Protein AF-A0A8X6Y7P5-F1 (afdb_monomer)

Radius of gyration: 18.01 Å; Cα contacts (8 Å, |Δi|>4): 315; chains: 1; bounding box: 43×44×48 Å

Organism: NCBI:txid2747483

Nearest PDB structures (foldseek):
  6q0w-assembly1_A  TM=3.353E-01  e=7.067E-02  Homo sapiens
  6sj7-assembly1_B  TM=3.180E-01  e=7.435E-02  Homo sapiens
  5kc2-assembly1_B  TM=3.831E-01  e=4.849E-01  Saccharomyces cerevisiae
  5fre-assembly1_A  TM=3.002E-01  e=3.681E+00  Clostridium perfringens
  6g90-assembly1_P  TM=3.053E-01  e=4.989E+00  Saccharomyces cerevisiae

Secondary structure (DSSP, 8-state):
-----EEEEE-SSTTSPPEEEEEETTEEEEEEEEE---TT-S-SEEEEEEEEETTHHHHHHH-TTEEEEEE-TTSSEEEEEESSSEEEEEEPPEEPPTTS-EE-TTT-PEE-EE--EEEEEPTT-S---EEEEETTEEEEE-SS-EEEEEPP-

Structure (mmCIF, N/CA/C/O backbone):
data_AF-A0A8X6Y7P5-F1
#
_entry.id   AF-A0A8X6Y7P5-F1
#
loop_
_atom_site.group_PDB
_atom_site.id
_atom_site.type_symbol
_atom_site.label_atom_id
_atom_site.label_alt_id
_atom_site.label_comp_id
_atom_site.label_asym_id
_atom_site.label_entity_id
_atom_site.label_seq_id
_atom_site.pdbx_PDB_ins_code
_atom_site.Cartn_x
_atom_site.Cartn_y
_atom_site.Cartn_z
_atom_site.occupancy
_atom_site.B_iso_or_equiv
_atom_site.auth_seq_id
_atom_site.auth_comp_id
_atom_site.auth_asym_id
_atom_site.auth_atom_id
_atom_site.pdbx_PDB_model_num
ATOM 1 N N . MET A 1 1 ? 23.969 -8.835 6.590 1.00 41.38 1 MET A N 1
ATOM 2 C CA . MET A 1 1 ? 22.553 -9.037 6.215 1.00 41.38 1 MET A CA 1
ATOM 3 C C . MET A 1 1 ? 22.111 -7.845 5.374 1.00 41.38 1 MET A C 1
ATOM 5 O O . MET A 1 1 ? 21.572 -6.892 5.912 1.00 41.38 1 MET A O 1
ATOM 9 N N . GLY A 1 2 ? 22.437 -7.853 4.082 1.00 48.38 2 GLY A N 1
ATOM 10 C CA . GLY A 1 2 ? 21.980 -6.853 3.116 1.00 48.38 2 GLY A CA 1
ATOM 11 C C . GLY A 1 2 ? 21.166 -7.595 2.071 1.00 48.38 2 GLY A C 1
ATOM 12 O O . GLY A 1 2 ? 21.734 -8.321 1.267 1.00 48.38 2 GLY A O 1
ATOM 13 N N . GLY A 1 3 ? 19.845 -7.523 2.168 1.00 65.50 3 GLY A N 1
ATOM 14 C CA . GLY A 1 3 ? 18.943 -8.193 1.243 1.00 65.50 3 GLY A CA 1
ATOM 15 C C . GLY A 1 3 ? 17.667 -7.382 1.097 1.00 65.50 3 GLY A C 1
ATOM 16 O O . GLY A 1 3 ? 17.167 -6.825 2.076 1.00 65.50 3 GLY A O 1
ATOM 17 N N . HIS A 1 4 ? 17.156 -7.306 -0.126 1.00 85.12 4 HIS A N 1
ATOM 18 C CA . HIS A 1 4 ? 15.887 -6.659 -0.429 1.00 85.12 4 HIS A CA 1
ATOM 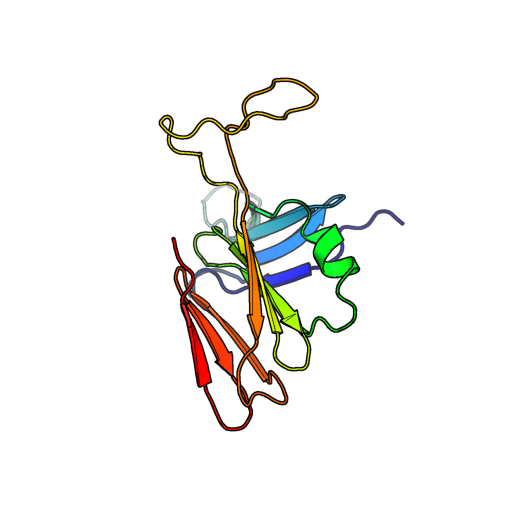19 C C . HIS A 1 4 ? 14.739 -7.574 0.016 1.00 85.12 4 HIS A C 1
ATOM 21 O O . HIS A 1 4 ? 14.379 -8.522 -0.676 1.00 85.12 4 HIS A O 1
ATOM 27 N N . GLN A 1 5 ? 14.207 -7.336 1.218 1.00 93.38 5 GLN A N 1
ATOM 28 C CA . GLN A 1 5 ? 13.107 -8.123 1.783 1.00 93.38 5 GLN A CA 1
ATOM 29 C C . GLN A 1 5 ? 11.847 -7.988 0.917 1.00 93.38 5 GLN A C 1
ATOM 31 O O . GLN A 1 5 ? 11.436 -6.875 0.604 1.00 93.38 5 GLN A O 1
ATOM 36 N N . TRP A 1 6 ? 11.192 -9.100 0.590 1.00 95.75 6 TRP A N 1
ATOM 37 C CA . TRP A 1 6 ? 9.865 -9.068 -0.028 1.00 95.75 6 TRP A CA 1
ATOM 38 C C . TRP A 1 6 ? 8.831 -8.460 0.929 1.00 95.75 6 TRP A C 1
ATOM 40 O O . TRP A 1 6 ? 8.733 -8.878 2.085 1.00 95.75 6 TRP A O 1
ATOM 50 N N . LEU A 1 7 ? 8.081 -7.464 0.452 1.00 96.62 7 LEU A N 1
ATOM 51 C CA . LEU A 1 7 ? 7.049 -6.776 1.231 1.00 96.62 7 LEU A CA 1
ATOM 52 C C . LEU A 1 7 ? 5.646 -7.259 0.863 1.00 96.62 7 LEU A C 1
ATOM 54 O O . LEU A 1 7 ? 4.860 -7.567 1.757 1.00 96.62 7 LEU A O 1
ATOM 58 N N . PHE A 1 8 ? 5.335 -7.301 -0.434 1.00 97.25 8 PHE A N 1
ATOM 59 C CA . PHE A 1 8 ? 4.090 -7.843 -0.981 1.00 97.25 8 PHE A CA 1
ATOM 60 C C . PHE A 1 8 ? 4.196 -8.026 -2.501 1.00 97.25 8 PHE A C 1
ATOM 62 O O . PHE A 1 8 ? 5.130 -7.541 -3.143 1.00 97.25 8 PHE A O 1
ATOM 69 N N . THR A 1 9 ? 3.208 -8.704 -3.073 1.00 97.25 9 THR A N 1
ATOM 70 C CA . THR A 1 9 ? 2.990 -8.822 -4.517 1.00 97.25 9 THR A CA 1
ATOM 71 C C . THR A 1 9 ? 1.561 -8.395 -4.807 1.00 97.25 9 THR A C 1
ATOM 73 O O . THR A 1 9 ? 0.666 -8.725 -4.029 1.00 97.25 9 THR A O 1
ATOM 76 N N . ASP A 1 10 ? 1.342 -7.672 -5.902 1.00 95.62 10 ASP A N 1
ATOM 77 C CA . ASP A 1 10 ? 0.006 -7.212 -6.272 1.00 95.62 10 ASP A CA 1
ATOM 78 C C . ASP A 1 10 ? -0.246 -7.304 -7.775 1.00 95.62 10 ASP A C 1
ATOM 80 O O . ASP A 1 10 ? 0.640 -7.072 -8.598 1.00 95.62 10 ASP A O 1
ATOM 84 N N . GLN A 1 11 ? -1.483 -7.631 -8.134 1.00 94.31 11 GLN A N 1
ATOM 85 C CA . GLN A 1 11 ? -1.946 -7.635 -9.515 1.00 94.31 11 GLN A CA 1
ATOM 86 C C . GLN A 1 11 ? -2.512 -6.251 -9.842 1.00 94.31 11 GLN A C 1
ATOM 88 O O . GLN A 1 11 ? -3.694 -5.998 -9.597 1.00 94.31 11 GLN A O 1
ATOM 93 N N . ILE A 1 12 ? -1.668 -5.364 -10.372 1.00 92.00 12 ILE A N 1
ATOM 94 C CA . ILE A 1 12 ? -2.037 -3.974 -10.684 1.00 92.00 12 ILE A CA 1
ATOM 95 C C . ILE A 1 12 ? -2.959 -3.898 -11.909 1.00 92.00 12 ILE A C 1
ATOM 97 O O . ILE A 1 12 ? -3.992 -3.234 -11.865 1.00 92.00 12 ILE A O 1
ATOM 101 N N . CYS A 1 13 ? -2.611 -4.617 -12.977 1.00 88.69 13 CYS A N 1
ATOM 102 C CA . CYS A 1 13 ? -3.349 -4.668 -14.237 1.00 88.69 13 CYS A CA 1
ATOM 103 C C . CYS A 1 13 ? -3.598 -6.138 -14.602 1.00 88.69 13 CYS A C 1
ATOM 105 O O . CYS A 1 13 ? -2.633 -6.896 -14.584 1.00 88.69 13 CYS A O 1
ATOM 107 N N . PRO A 1 14 ? -4.826 -6.595 -14.898 1.00 89.31 14 PRO A N 1
ATOM 108 C CA . PRO A 1 14 ? -5.105 -8.013 -15.178 1.00 89.31 14 PRO A CA 1
ATOM 109 C C . PRO A 1 14 ? -4.257 -8.636 -16.301 1.00 89.31 14 PRO A C 1
ATOM 111 O O . PRO A 1 14 ? -3.987 -9.833 -16.279 1.00 89.31 14 PRO A O 1
ATOM 114 N N . GLU A 1 15 ? -3.826 -7.823 -17.260 1.00 90.38 15 GLU A N 1
ATOM 115 C CA . GLU A 1 15 ? -3.070 -8.215 -18.451 1.00 90.38 15 GLU A CA 1
ATOM 116 C C . GLU A 1 15 ? -1.550 -8.258 -18.219 1.00 90.38 15 GLU A C 1
ATOM 118 O O . GLU A 1 15 ? -0.808 -8.738 -19.077 1.00 90.38 15 GLU A O 1
ATOM 123 N N . SER A 1 16 ? -1.061 -7.747 -17.084 1.00 90.06 16 SER A N 1
ATOM 124 C CA . SER A 1 16 ? 0.364 -7.746 -16.746 1.00 90.06 16 SER A CA 1
ATOM 125 C C . SER A 1 16 ? 0.733 -8.898 -15.813 1.00 90.06 16 SER A C 1
ATOM 127 O O . SER A 1 16 ? -0.111 -9.505 -15.161 1.00 90.06 16 SER A O 1
ATOM 129 N N . LEU A 1 17 ? 2.028 -9.181 -15.676 1.00 93.69 17 LEU A N 1
ATOM 130 C CA . LEU A 1 17 ? 2.505 -10.022 -14.576 1.00 93.69 17 LEU A CA 1
ATOM 131 C C . LEU A 1 17 ? 2.272 -9.311 -13.224 1.00 93.69 17 LEU A C 1
ATOM 133 O O . LEU A 1 17 ? 2.223 -8.076 -13.200 1.00 93.69 17 LEU A O 1
ATOM 137 N N . PRO A 1 18 ? 2.149 -10.039 -12.099 1.00 95.88 18 PRO A N 1
ATOM 138 C CA . PRO A 1 18 ? 2.072 -9.419 -10.780 1.00 95.88 18 PRO A CA 1
ATOM 139 C C . PRO A 1 18 ? 3.305 -8.553 -10.483 1.00 95.88 18 PRO A C 1
ATOM 141 O O . PRO A 1 18 ? 4.443 -8.984 -10.685 1.00 95.88 18 PRO A O 1
ATOM 144 N N . ALA A 1 19 ? 3.082 -7.348 -9.966 1.00 97.12 19 ALA A N 1
ATOM 145 C CA . ALA A 1 19 ? 4.142 -6.470 -9.492 1.00 97.12 19 ALA A CA 1
ATOM 146 C C . ALA A 1 19 ? 4.686 -6.961 -8.144 1.00 97.12 19 ALA A C 1
ATOM 148 O O . ALA A 1 19 ? 3.949 -7.503 -7.318 1.00 97.12 19 ALA A O 1
ATOM 149 N N . ILE A 1 20 ? 5.975 -6.747 -7.895 1.00 97.44 20 ILE A N 1
ATOM 150 C CA . ILE A 1 20 ? 6.668 -7.196 -6.685 1.00 97.44 20 ILE A CA 1
ATOM 151 C C . ILE A 1 20 ? 7.185 -5.974 -5.935 1.00 97.44 20 ILE A C 1
ATOM 153 O O . ILE A 1 20 ? 7.955 -5.184 -6.479 1.00 97.44 20 ILE A O 1
ATOM 157 N N . CYS A 1 21 ? 6.791 -5.822 -4.672 1.00 98.00 21 CYS A N 1
ATOM 158 C CA . CYS A 1 21 ? 7.313 -4.778 -3.804 1.00 98.00 21 CYS A CA 1
ATOM 159 C C . CYS A 1 21 ? 8.440 -5.326 -2.929 1.00 98.00 21 CYS A C 1
ATOM 161 O O . CYS A 1 21 ? 8.242 -6.260 -2.145 1.00 98.00 21 CYS A O 1
ATOM 163 N N . LEU A 1 22 ? 9.621 -4.725 -3.051 1.00 97.38 22 LEU A N 1
ATOM 164 C CA . LEU A 1 22 ? 10.812 -5.085 -2.295 1.00 97.38 22 LEU A CA 1
ATOM 165 C C . LEU A 1 22 ? 11.254 -3.928 -1.408 1.00 97.38 22 LEU A C 1
ATOM 167 O O . LEU A 1 22 ? 11.177 -2.760 -1.783 1.00 97.38 22 LEU A O 1
ATOM 171 N N . ARG A 1 23 ? 11.777 -4.256 -0.233 1.00 96.00 23 ARG A N 1
ATOM 172 C CA . ARG A 1 23 ? 12.364 -3.287 0.679 1.00 96.00 23 ARG A CA 1
ATOM 173 C C . ARG A 1 23 ? 13.693 -2.772 0.132 1.00 96.00 23 ARG A C 1
ATOM 175 O O . ARG A 1 23 ? 14.589 -3.557 -0.190 1.00 96.00 23 ARG A O 1
ATOM 182 N N . HIS A 1 24 ? 13.851 -1.457 0.129 1.00 94.44 24 HIS A N 1
ATOM 183 C CA . HIS A 1 24 ? 15.119 -0.784 -0.121 1.00 94.44 24 HIS A CA 1
ATOM 184 C C . HIS A 1 24 ? 15.348 0.250 0.985 1.00 94.44 24 HIS A C 1
ATOM 186 O O . HIS A 1 24 ? 14.630 1.240 1.069 1.00 94.44 24 HIS A O 1
ATOM 192 N N . ASP A 1 25 ? 16.318 -0.013 1.864 1.00 93.25 25 ASP A N 1
ATOM 193 C CA . ASP A 1 25 ? 16.510 0.722 3.121 1.00 93.25 25 ASP A CA 1
ATOM 194 C C . ASP A 1 25 ? 15.232 0.767 3.990 1.00 93.25 25 ASP A C 1
ATOM 196 O O . ASP A 1 25 ? 14.820 -0.272 4.523 1.00 93.25 25 ASP A O 1
ATOM 200 N N . VAL A 1 26 ? 14.584 1.925 4.134 1.00 93.25 26 VAL A N 1
ATOM 201 C CA . VAL A 1 26 ? 13.325 2.086 4.881 1.00 93.25 26 VAL A CA 1
ATOM 202 C C . VAL A 1 26 ? 12.089 2.059 3.983 1.00 93.25 26 VAL A C 1
ATOM 204 O O . VAL A 1 26 ? 10.981 1.885 4.493 1.00 93.25 26 VAL A O 1
ATOM 207 N N . ASP A 1 27 ? 12.264 2.157 2.668 1.00 96.06 27 ASP A N 1
ATOM 208 C CA . ASP A 1 27 ? 11.188 2.305 1.691 1.00 96.06 27 ASP A CA 1
ATOM 209 C C . ASP A 1 27 ? 10.766 0.965 1.076 1.00 96.06 27 ASP A C 1
ATOM 211 O O . ASP A 1 27 ? 11.490 -0.037 1.121 1.00 96.06 27 ASP A O 1
ATOM 215 N N . GLY A 1 28 ? 9.569 0.948 0.489 1.00 97.00 28 GLY A N 1
ATOM 216 C CA . GLY A 1 28 ? 9.104 -0.125 -0.387 1.00 97.00 28 GLY A CA 1
ATOM 217 C C . GLY A 1 28 ? 9.167 0.306 -1.848 1.00 97.00 28 GLY A C 1
ATOM 218 O O . GLY A 1 28 ? 8.564 1.308 -2.220 1.00 97.00 28 GLY A O 1
ATOM 219 N N . ILE A 1 29 ? 9.867 -0.455 -2.682 1.00 97.56 29 ILE A N 1
ATOM 220 C CA . ILE A 1 29 ? 10.030 -0.193 -4.114 1.00 97.56 29 ILE A CA 1
ATOM 221 C C . ILE A 1 29 ? 9.211 -1.216 -4.891 1.00 97.56 29 ILE A C 1
ATOM 223 O O . ILE A 1 29 ? 9.439 -2.420 -4.757 1.00 97.56 29 ILE A O 1
ATOM 227 N N . LEU A 1 30 ? 8.245 -0.747 -5.678 1.00 97.62 30 LEU A N 1
ATOM 228 C CA . LEU A 1 30 ? 7.396 -1.590 -6.512 1.00 97.62 30 LEU A CA 1
ATOM 229 C C . LEU A 1 30 ? 8.016 -1.753 -7.899 1.00 97.62 30 LEU A C 1
ATOM 231 O O . LEU A 1 30 ? 8.246 -0.770 -8.610 1.00 97.62 30 LEU A O 1
ATOM 235 N N . TRP A 1 31 ? 8.244 -3.003 -8.279 1.00 97.38 31 TRP A N 1
ATOM 236 C CA . TRP A 1 31 ? 8.781 -3.394 -9.571 1.00 97.38 31 TRP A CA 1
ATOM 237 C C . TRP A 1 31 ? 7.722 -4.131 -10.381 1.00 97.38 31 TRP A C 1
ATOM 239 O O . TRP A 1 31 ? 7.127 -5.093 -9.895 1.00 97.38 31 TRP A O 1
ATOM 249 N N . GLN A 1 32 ? 7.517 -3.705 -11.621 1.00 96.69 32 GLN A N 1
ATOM 250 C CA . GLN A 1 32 ? 6.631 -4.345 -12.580 1.00 96.69 32 GLN A CA 1
ATOM 251 C C . GLN A 1 32 ? 7.466 -5.186 -13.552 1.00 96.69 32 GLN A C 1
ATOM 253 O O . GLN A 1 32 ? 8.223 -4.623 -14.349 1.00 96.69 32 GLN A O 1
ATOM 258 N N . PRO A 1 33 ? 7.329 -6.520 -13.528 1.00 94.75 33 PRO A N 1
ATOM 259 C CA . PRO A 1 33 ? 7.894 -7.363 -14.567 1.00 94.75 33 PRO A CA 1
ATOM 260 C C . PRO A 1 33 ? 7.201 -7.083 -15.906 1.00 94.75 33 PRO A C 1
ATOM 262 O O . PRO A 1 33 ? 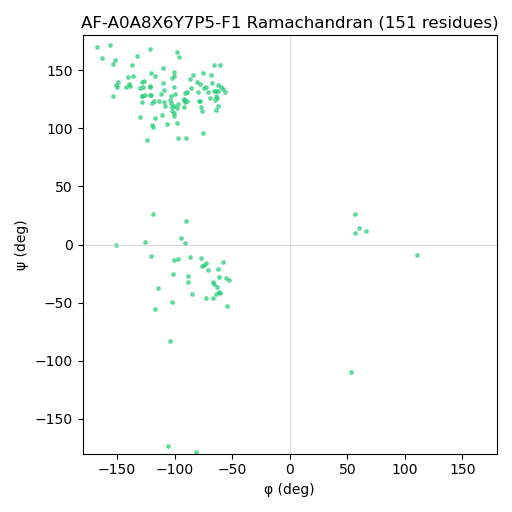5.965 -7.052 -15.969 1.00 94.75 33 PRO A O 1
ATOM 265 N N . LYS A 1 34 ? 7.979 -6.891 -16.973 1.00 91.12 34 LYS A N 1
ATOM 266 C CA . LYS A 1 34 ? 7.484 -6.730 -18.345 1.00 91.12 34 LYS A CA 1
ATOM 267 C C . LYS A 1 34 ? 8.229 -7.653 -19.296 1.00 91.12 34 LYS A C 1
ATOM 269 O O . LYS A 1 34 ? 9.456 -7.718 -19.275 1.00 91.12 34 LYS A O 1
ATOM 274 N N . ASN A 1 35 ? 7.468 -8.312 -20.162 1.00 85.56 35 ASN A N 1
ATOM 275 C CA . ASN A 1 35 ? 8.031 -9.039 -21.289 1.00 85.56 35 ASN A CA 1
ATOM 276 C C . ASN A 1 35 ? 8.409 -8.045 -22.390 1.00 85.56 35 ASN A C 1
ATOM 278 O O . ASN A 1 35 ? 7.648 -7.116 -22.675 1.00 85.56 35 ASN A O 1
ATOM 282 N N . ILE A 1 36 ? 9.569 -8.253 -23.003 1.00 81.88 36 ILE A N 1
ATOM 283 C CA . ILE A 1 36 ? 10.017 -7.487 -24.164 1.00 81.88 36 ILE A CA 1
ATOM 284 C C . ILE A 1 36 ? 9.967 -8.411 -25.376 1.00 81.88 36 ILE A C 1
ATOM 286 O O 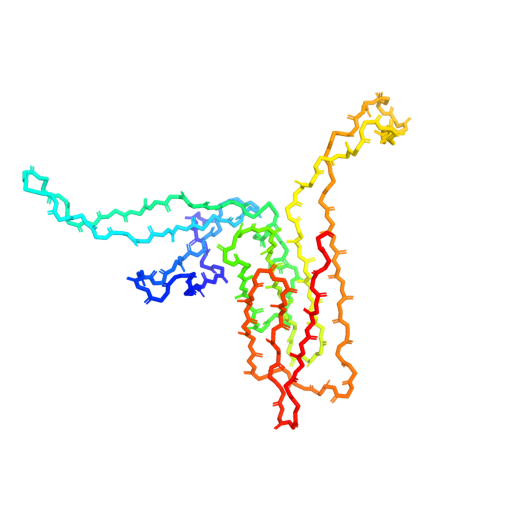. ILE A 1 36 ? 10.577 -9.479 -25.382 1.00 81.88 36 ILE A O 1
ATOM 290 N N . PHE A 1 37 ? 9.209 -8.003 -26.391 1.00 69.50 37 PHE A N 1
ATOM 291 C CA . PHE A 1 37 ? 8.985 -8.782 -27.612 1.00 69.50 37 PHE A CA 1
ATOM 292 C C . PHE A 1 37 ? 9.482 -8.047 -28.868 1.00 69.50 37 PHE A C 1
ATOM 294 O O . PHE A 1 37 ? 8.944 -8.247 -29.954 1.00 69.50 37 PHE A O 1
ATOM 301 N N . SER A 1 38 ? 10.471 -7.163 -28.728 1.00 71.50 38 SER A N 1
ATOM 302 C CA . SER A 1 38 ? 11.050 -6.424 -29.854 1.00 71.50 38 SER A CA 1
ATOM 303 C C . SER A 1 38 ? 12.053 -7.296 -30.615 1.00 71.50 38 SER A C 1
ATOM 305 O O . SER A 1 38 ? 12.946 -7.888 -30.007 1.00 71.50 38 SER A O 1
ATOM 307 N N . GLU A 1 39 ? 11.942 -7.357 -31.945 1.00 63.00 39 GLU A N 1
ATOM 308 C CA . GLU A 1 39 ? 12.942 -8.019 -32.791 1.00 63.00 39 GLU A CA 1
ATOM 309 C C . GLU A 1 39 ? 14.301 -7.306 -32.661 1.00 63.00 39 GLU A C 1
ATOM 311 O O . GLU A 1 39 ? 14.422 -6.122 -32.972 1.00 63.00 39 GLU A O 1
ATOM 316 N N . GLY A 1 40 ? 15.325 -8.027 -32.191 1.00 69.75 40 GLY A N 1
ATOM 317 C CA . GLY A 1 40 ? 16.704 -7.534 -32.074 1.00 69.75 40 GLY A CA 1
ATOM 318 C C . GLY A 1 40 ? 17.217 -7.312 -30.646 1.00 69.75 40 GLY A C 1
ATOM 319 O O . GLY A 1 40 ? 18.418 -7.112 -30.475 1.00 69.75 40 GLY A O 1
ATOM 320 N N . GLU A 1 41 ? 16.364 -7.395 -29.620 1.00 68.62 41 GLU A N 1
ATOM 321 C CA . GLU A 1 41 ? 16.808 -7.367 -28.219 1.00 68.62 41 GLU A CA 1
ATOM 322 C C . GLU A 1 41 ? 17.114 -8.788 -27.710 1.00 68.62 41 GLU A C 1
ATOM 324 O O . GLU A 1 41 ? 16.321 -9.711 -27.888 1.00 68.62 41 GLU A O 1
ATOM 329 N N . MET A 1 42 ? 18.280 -8.978 -27.077 1.00 68.44 42 MET A N 1
ATOM 330 C CA . MET A 1 42 ? 18.682 -10.272 -26.494 1.00 68.44 42 MET A CA 1
ATOM 331 C C . MET A 1 42 ? 17.933 -10.605 -25.194 1.00 68.44 42 MET A C 1
ATOM 333 O O . MET A 1 42 ? 17.938 -11.757 -24.761 1.00 68.44 42 MET A O 1
ATOM 337 N N . GLU A 1 43 ? 17.313 -9.611 -24.554 1.00 73.12 43 GLU A N 1
ATOM 338 C CA . GLU A 1 43 ? 16.602 -9.767 -23.287 1.00 73.12 43 GLU A CA 1
ATOM 339 C C . GLU A 1 43 ? 15.087 -9.783 -23.512 1.00 73.12 43 GLU A C 1
ATOM 341 O O . GLU A 1 43 ? 14.502 -8.833 -24.019 1.00 73.12 43 GLU A O 1
ATOM 346 N N . HIS A 1 44 ? 14.427 -10.863 -23.089 1.00 81.75 44 HIS A N 1
ATOM 347 C CA . HIS A 1 44 ? 12.972 -11.025 -23.220 1.00 81.75 44 HIS A CA 1
ATOM 348 C C . HIS A 1 44 ? 12.184 -10.514 -22.004 1.00 81.75 44 HIS A C 1
ATOM 350 O O . HIS A 1 44 ? 10.959 -10.632 -21.951 1.00 81.75 44 HIS A O 1
ATOM 356 N N . PHE A 1 45 ? 12.875 -9.971 -21.001 1.00 87.94 45 PHE A N 1
ATOM 357 C CA . PHE A 1 45 ? 12.312 -9.650 -19.697 1.00 87.94 45 PHE A CA 1
ATOM 358 C C . PHE A 1 45 ? 13.026 -8.454 -19.074 1.00 87.94 45 PHE A C 1
ATOM 360 O O . PHE A 1 45 ? 14.251 -8.427 -19.023 1.00 87.94 45 PHE A O 1
ATOM 367 N N . LYS A 1 46 ? 12.260 -7.515 -18.514 1.00 91.06 46 LYS A N 1
ATOM 368 C CA . LYS A 1 46 ? 12.788 -6.428 -17.682 1.00 91.06 46 LYS A CA 1
ATOM 369 C C . LYS A 1 46 ? 11.946 -6.192 -16.439 1.00 91.06 46 LYS A C 1
ATOM 371 O O . LYS A 1 46 ? 10.739 -6.434 -16.426 1.00 91.06 46 LYS A O 1
ATOM 376 N N . MET A 1 47 ? 12.595 -5.644 -15.418 1.00 92.62 47 MET A N 1
ATOM 377 C CA . MET A 1 47 ? 11.949 -5.123 -14.217 1.00 92.62 47 MET A CA 1
ATOM 378 C C . MET A 1 47 ? 11.897 -3.602 -14.301 1.00 92.62 47 MET A C 1
ATOM 380 O O . MET A 1 47 ? 12.936 -2.949 -14.338 1.00 92.62 47 MET A O 1
ATOM 384 N N . GLU A 1 48 ? 10.697 -3.030 -14.311 1.00 94.94 48 GLU A N 1
ATOM 385 C CA . GLU A 1 48 ? 10.516 -1.578 -14.314 1.00 94.94 48 GLU A CA 1
ATOM 386 C C . GLU A 1 48 ? 10.117 -1.071 -12.932 1.00 94.94 48 GLU A C 1
ATOM 388 O O . GLU A 1 48 ? 9.145 -1.538 -12.336 1.00 94.94 48 GLU A O 1
ATOM 393 N N . HIS A 1 49 ? 10.848 -0.081 -12.423 1.00 96.25 49 HIS A N 1
ATOM 394 C CA . HIS A 1 49 ? 10.423 0.652 -11.236 1.00 96.25 49 HIS A CA 1
ATOM 395 C C . HIS A 1 49 ? 9.140 1.420 -11.554 1.00 96.25 49 HIS A C 1
ATOM 397 O O . HIS A 1 49 ? 9.095 2.177 -12.519 1.00 96.25 49 HIS A O 1
ATOM 403 N N . THR A 1 50 ? 8.092 1.194 -10.764 1.00 95.88 50 THR A N 1
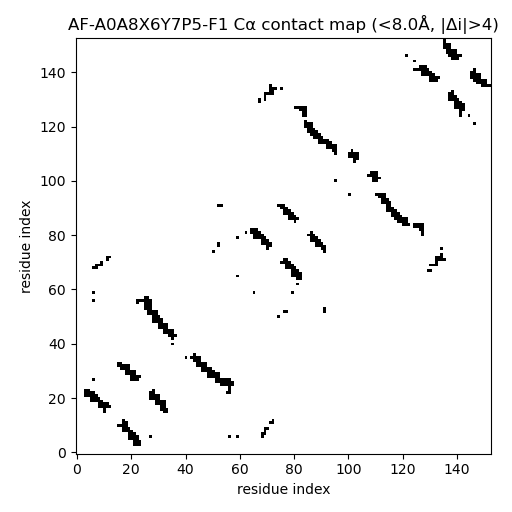ATOM 404 C CA . THR A 1 50 ? 6.768 1.792 -11.007 1.00 95.88 50 THR A CA 1
ATOM 405 C C . THR A 1 50 ? 6.361 2.766 -9.907 1.00 95.88 50 THR A C 1
ATOM 407 O O . THR A 1 50 ? 5.760 3.799 -10.187 1.00 95.88 50 THR A O 1
ATOM 410 N N . ALA A 1 51 ? 6.690 2.460 -8.650 1.00 96.88 51 ALA A N 1
ATOM 411 C CA . ALA A 1 51 ? 6.353 3.315 -7.519 1.00 96.88 51 ALA A CA 1
ATOM 412 C C . ALA A 1 51 ? 7.324 3.128 -6.350 1.00 96.88 51 ALA A C 1
ATOM 414 O O . ALA A 1 51 ? 7.923 2.063 -6.174 1.00 96.88 51 ALA A O 1
ATOM 415 N N . THR A 1 52 ? 7.429 4.162 -5.521 1.00 97.00 52 THR A N 1
ATOM 416 C CA . THR A 1 52 ? 8.117 4.124 -4.227 1.00 97.00 52 THR A CA 1
ATOM 417 C C . THR A 1 52 ? 7.121 4.477 -3.132 1.00 97.00 52 THR A C 1
ATOM 419 O O . THR A 1 52 ? 6.442 5.498 -3.211 1.00 97.00 52 THR A O 1
ATOM 422 N N . PHE A 1 53 ? 7.041 3.643 -2.100 1.00 96.50 53 PHE A N 1
ATOM 423 C CA . PHE A 1 53 ? 6.250 3.877 -0.898 1.00 96.50 53 PHE A CA 1
ATOM 424 C C . PHE A 1 53 ? 7.191 4.224 0.254 1.00 96.50 53 PHE A C 1
ATOM 426 O O . PHE A 1 53 ? 7.865 3.348 0.811 1.00 96.50 53 PHE A O 1
ATOM 433 N N . SER A 1 54 ? 7.249 5.512 0.592 1.00 94.44 54 SER A N 1
ATOM 434 C CA . SER A 1 54 ? 8.155 6.027 1.617 1.00 94.44 54 SER A CA 1
ATOM 435 C C . SER A 1 54 ? 7.909 5.380 2.982 1.00 94.44 54 SER A C 1
ATOM 437 O O . SER A 1 54 ? 6.768 5.222 3.415 1.00 94.44 54 SER A O 1
ATOM 439 N N . ALA A 1 55 ? 8.991 5.008 3.661 1.00 94.12 55 ALA A N 1
ATOM 440 C CA . ALA A 1 55 ? 9.027 4.358 4.968 1.00 94.12 55 ALA A CA 1
ATOM 441 C C . ALA A 1 55 ? 8.245 3.031 5.079 1.00 94.12 55 ALA A C 1
ATOM 443 O O . ALA A 1 55 ? 8.096 2.504 6.186 1.00 94.12 55 ALA A O 1
ATOM 444 N N . LEU A 1 56 ? 7.756 2.450 3.975 1.00 96.00 56 LEU A N 1
ATOM 445 C CA . LEU A 1 56 ? 6.904 1.258 4.031 1.00 96.00 56 LEU A CA 1
ATOM 446 C C . LEU A 1 56 ? 7.628 0.043 4.633 1.00 96.00 56 LEU A C 1
ATOM 448 O O . LEU A 1 56 ? 7.029 -0.723 5.388 1.00 96.00 56 LEU A O 1
ATOM 452 N N . GLY A 1 57 ? 8.923 -0.121 4.357 1.00 95.19 57 GLY A N 1
ATOM 453 C CA . GLY A 1 57 ? 9.735 -1.176 4.961 1.00 95.19 57 GLY A CA 1
ATOM 454 C C . GLY A 1 57 ? 9.799 -1.054 6.486 1.00 95.19 57 GLY A C 1
ATOM 455 O O . GLY A 1 57 ? 9.647 -2.052 7.195 1.00 95.19 57 GLY A O 1
ATOM 456 N N . TYR A 1 58 ? 9.950 0.170 6.999 1.00 94.12 58 TYR A N 1
ATOM 457 C CA . TYR A 1 58 ? 9.896 0.453 8.436 1.00 94.12 58 TYR A CA 1
ATOM 458 C C . TYR A 1 58 ? 8.492 0.216 9.017 1.00 94.12 58 TYR A C 1
ATOM 460 O O . TYR A 1 58 ? 8.341 -0.461 10.038 1.00 94.12 58 TYR A O 1
ATOM 468 N N . VAL A 1 59 ? 7.451 0.706 8.336 1.00 94.56 59 VAL A N 1
ATOM 469 C CA . VAL A 1 59 ? 6.045 0.511 8.720 1.00 94.56 59 VAL A CA 1
ATOM 470 C C . VAL A 1 59 ? 5.729 -0.973 8.880 1.00 94.56 59 VAL A C 1
ATOM 472 O O . VAL A 1 59 ? 5.261 -1.389 9.939 1.00 94.56 59 VAL A O 1
ATOM 475 N N . LEU A 1 60 ? 6.032 -1.797 7.876 1.00 95.62 60 LEU A N 1
ATOM 476 C CA . LEU A 1 60 ? 5.723 -3.227 7.901 1.00 95.62 60 LEU A CA 1
ATOM 477 C C . LEU A 1 60 ? 6.525 -3.988 8.960 1.00 95.62 60 LEU A C 1
ATOM 479 O O . LEU A 1 60 ? 6.009 -4.947 9.539 1.00 95.62 60 LEU A O 1
ATOM 483 N N . ALA A 1 61 ? 7.757 -3.564 9.250 1.00 93.44 61 ALA A N 1
ATOM 484 C CA . ALA A 1 61 ? 8.545 -4.128 10.343 1.00 93.44 61 ALA A CA 1
ATOM 485 C C . ALA A 1 61 ? 7.925 -3.828 11.721 1.00 93.44 61 ALA A C 1
ATOM 487 O O . ALA A 1 61 ? 7.969 -4.680 12.605 1.00 93.44 61 ALA A O 1
ATOM 488 N N . SER A 1 62 ? 7.292 -2.660 11.890 1.00 92.50 62 SER A N 1
ATOM 489 C CA . SER A 1 62 ? 6.627 -2.266 13.145 1.00 92.50 62 SER A CA 1
ATOM 490 C C . SER A 1 62 ? 5.272 -2.951 13.388 1.00 92.50 62 SER A C 1
ATOM 492 O O . SER A 1 62 ? 4.781 -2.975 14.516 1.00 92.50 62 SER A O 1
ATOM 494 N N . LYS A 1 63 ? 4.649 -3.516 12.345 1.00 92.31 63 LYS A N 1
ATOM 495 C CA . LYS A 1 63 ? 3.347 -4.197 12.422 1.00 92.31 63 LYS A CA 1
ATOM 496 C C . LYS A 1 63 ? 3.546 -5.706 12.559 1.00 92.31 63 LYS A C 1
ATOM 498 O O . LYS A 1 63 ? 3.661 -6.420 11.559 1.00 92.31 63 LYS A O 1
ATOM 503 N N . GLN A 1 64 ? 3.607 -6.183 13.803 1.00 91.38 64 GLN A N 1
ATOM 504 C CA . GLN A 1 64 ? 3.797 -7.607 14.107 1.00 91.38 64 GLN A CA 1
ATOM 505 C C . GLN A 1 64 ? 2.615 -8.458 13.621 1.00 91.38 64 GLN A C 1
ATOM 507 O O . GLN A 1 64 ? 2.838 -9.452 12.939 1.00 91.38 64 GLN A O 1
ATOM 512 N N . ASP A 1 65 ? 1.383 -7.986 13.828 1.00 94.19 65 ASP A N 1
ATOM 513 C CA . ASP A 1 65 ? 0.156 -8.707 13.454 1.00 94.19 65 ASP A CA 1
ATOM 514 C C . ASP A 1 65 ? -0.346 -8.404 12.033 1.00 94.19 65 ASP A C 1
ATOM 516 O O . ASP A 1 65 ? -1.527 -8.604 11.736 1.00 94.19 65 ASP A O 1
ATOM 520 N N . LYS A 1 66 ? 0.519 -7.899 11.139 1.00 95.94 66 LYS A N 1
ATOM 521 C CA . LYS A 1 66 ? 0.131 -7.632 9.744 1.00 95.94 66 LYS A CA 1
ATOM 522 C C . LYS A 1 66 ? -0.275 -8.928 9.039 1.00 95.94 66 LYS A C 1
ATOM 524 O O . LYS A 1 66 ? 0.410 -9.943 9.165 1.00 95.94 66 LYS A O 1
ATOM 529 N N . LYS A 1 67 ? -1.353 -8.879 8.258 1.00 96.94 67 LYS A N 1
ATOM 530 C CA . LYS A 1 67 ? -1.867 -10.040 7.522 1.00 96.94 67 LYS A CA 1
ATOM 531 C C . LYS A 1 67 ? -1.829 -9.854 6.014 1.00 96.94 67 LYS A C 1
ATOM 533 O O . LYS A 1 67 ? -1.237 -10.669 5.316 1.00 96.94 67 LYS A O 1
ATOM 538 N N . PHE A 1 68 ? -2.444 -8.784 5.521 1.00 98.00 68 PHE A N 1
ATOM 539 C CA . PHE A 1 68 ? -2.442 -8.442 4.100 1.00 98.00 68 PHE A CA 1
ATOM 540 C C . PHE A 1 68 ? -1.841 -7.061 3.893 1.00 98.00 68 PHE A C 1
ATOM 542 O O . PHE A 1 68 ? -2.190 -6.126 4.615 1.00 98.00 68 PHE A O 1
ATOM 549 N N . THR A 1 69 ? -0.996 -6.949 2.876 1.00 98.25 69 THR A N 1
ATOM 550 C CA . THR A 1 69 ? -0.398 -5.699 2.409 1.00 98.25 69 THR A CA 1
ATOM 551 C C . THR A 1 69 ? -0.651 -5.584 0.912 1.00 98.25 69 THR A C 1
ATOM 553 O O . THR A 1 69 ? -0.504 -6.572 0.196 1.00 98.25 69 THR A O 1
ATOM 556 N N . SER A 1 70 ? -1.056 -4.407 0.448 1.00 97.81 70 SER A N 1
ATOM 557 C CA . SER A 1 70 ? -1.407 -4.137 -0.952 1.00 97.81 70 SER A CA 1
ATOM 558 C C . SER A 1 70 ? -1.249 -2.639 -1.234 1.00 97.81 70 SER A C 1
ATOM 560 O O . SER A 1 70 ? -1.018 -1.849 -0.310 1.00 97.81 70 SER A O 1
ATOM 562 N N . CYS A 1 71 ? -1.358 -2.225 -2.490 1.00 97.56 71 CYS A N 1
ATOM 563 C CA . CYS A 1 71 ? -1.386 -0.816 -2.866 1.00 97.56 71 CYS A CA 1
ATOM 564 C C . CYS A 1 71 ? -2.511 -0.518 -3.851 1.00 97.56 71 CYS A C 1
ATOM 566 O O . CYS A 1 71 ? -3.084 -1.412 -4.471 1.00 97.56 71 CYS A O 1
ATOM 568 N N . SER A 1 72 ? -2.857 0.761 -3.969 1.00 96.25 72 SER A N 1
ATOM 569 C CA . SER A 1 72 ? -3.799 1.185 -4.991 1.00 96.25 72 SER A CA 1
ATOM 570 C C . SER A 1 72 ? -3.186 1.047 -6.390 1.00 96.25 72 SER A C 1
ATOM 572 O O . SER A 1 72 ? -1.982 1.266 -6.548 1.00 96.25 72 SER A O 1
ATOM 574 N N . PRO A 1 73 ? -3.981 0.706 -7.424 1.00 95.38 73 PRO A N 1
ATOM 575 C CA . PRO A 1 73 ? -3.459 0.553 -8.785 1.00 95.38 73 PRO A CA 1
ATOM 576 C C . PRO A 1 73 ? -2.854 1.829 -9.394 1.00 95.38 73 PRO A C 1
ATOM 578 O O . PRO A 1 73 ? -2.065 1.750 -10.325 1.00 95.38 73 PRO A O 1
ATOM 581 N N . ASP A 1 74 ? -3.225 2.999 -8.871 1.00 95.00 74 ASP A N 1
ATOM 582 C CA . ASP A 1 74 ? -2.684 4.321 -9.218 1.00 95.00 74 ASP A CA 1
ATOM 583 C C . ASP A 1 74 ? -1.543 4.776 -8.281 1.00 95.00 74 ASP A C 1
ATOM 585 O O . ASP A 1 74 ? -1.070 5.913 -8.356 1.00 95.00 74 ASP A O 1
ATOM 589 N N . PHE A 1 75 ? -1.118 3.889 -7.378 1.00 95.50 75 PHE A N 1
ATOM 590 C CA . PHE A 1 75 ? -0.011 4.041 -6.432 1.00 95.50 75 PHE A CA 1
ATOM 591 C C . PHE A 1 75 ? -0.134 5.206 -5.441 1.00 95.50 75 PHE A C 1
ATOM 593 O O . PHE A 1 75 ? 0.844 5.542 -4.767 1.00 95.50 75 PHE A O 1
ATOM 600 N N . GLN A 1 76 ? -1.327 5.790 -5.309 1.00 94.56 76 GLN A N 1
ATOM 601 C CA . GLN A 1 76 ? -1.604 6.906 -4.402 1.00 94.56 76 GLN A CA 1
ATOM 602 C C . GLN A 1 76 ? -1.589 6.507 -2.927 1.00 94.56 76 GLN A C 1
ATOM 604 O O . GLN A 1 76 ? -1.374 7.357 -2.064 1.00 94.56 76 GLN A O 1
ATOM 609 N N . PHE A 1 77 ? -1.784 5.230 -2.599 1.00 95.81 77 PHE A N 1
ATOM 610 C CA . PHE A 1 77 ? -1.616 4.754 -1.231 1.00 95.81 77 PHE A CA 1
ATOM 611 C C . PHE A 1 77 ? -1.209 3.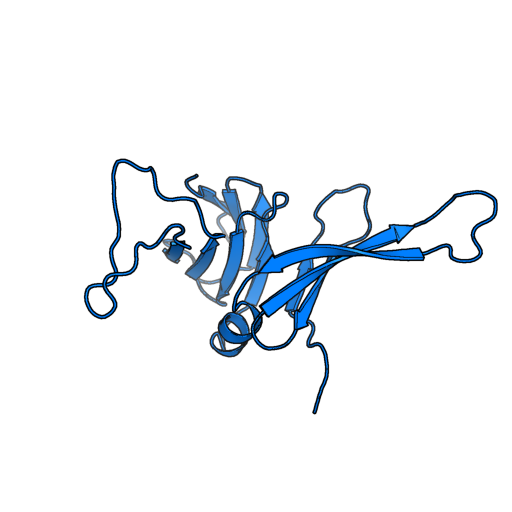283 -1.164 1.00 95.81 77 PHE A C 1
ATOM 613 O O . PHE A 1 77 ? -1.443 2.491 -2.077 1.00 95.81 77 PHE A O 1
ATOM 620 N N . SER A 1 78 ? -0.628 2.909 -0.027 1.00 97.12 78 SER A N 1
ATOM 621 C CA . SER A 1 78 ? -0.475 1.515 0.391 1.00 97.12 78 SER A CA 1
ATOM 622 C C . SER A 1 78 ? -1.380 1.225 1.584 1.00 97.12 78 SER A C 1
ATOM 624 O O . SER A 1 78 ? -1.720 2.123 2.359 1.00 97.12 78 SER A O 1
ATOM 626 N N . VAL A 1 79 ? -1.801 -0.028 1.726 1.00 97.88 79 VAL A N 1
ATOM 627 C CA . VAL A 1 79 ? -2.638 -0.478 2.836 1.00 97.88 79 VAL A CA 1
ATOM 628 C C . VAL A 1 79 ? -2.032 -1.704 3.492 1.00 97.88 79 VAL A C 1
ATOM 630 O O . VAL A 1 79 ? -1.543 -2.614 2.825 1.00 97.88 79 VAL A O 1
ATOM 633 N N . VAL A 1 80 ? -2.099 -1.728 4.818 1.00 98.12 80 VAL A N 1
ATOM 634 C CA . VAL A 1 80 ? -1.719 -2.866 5.650 1.00 98.12 80 VAL A CA 1
ATOM 635 C C . VAL A 1 80 ? -2.900 -3.194 6.543 1.00 98.12 80 VAL A C 1
ATOM 637 O O . VAL A 1 80 ? -3.424 -2.314 7.217 1.00 98.12 80 VAL A O 1
ATOM 640 N N . SER A 1 81 ? -3.320 -4.448 6.568 1.00 98.06 81 SER A N 1
ATOM 641 C CA . SER A 1 81 ? -4.310 -4.938 7.529 1.00 98.06 81 SER A CA 1
ATOM 642 C C . SER A 1 81 ? -3.626 -5.680 8.663 1.00 98.06 81 SER A C 1
ATOM 644 O O . SER A 1 81 ? -2.597 -6.327 8.445 1.00 98.06 81 SER A O 1
ATOM 646 N N . ASP A 1 82 ? -4.203 -5.616 9.859 1.00 96.19 82 ASP A N 1
ATOM 647 C CA . ASP A 1 82 ? -3.894 -6.595 10.896 1.00 96.19 82 ASP A CA 1
ATOM 648 C C . ASP A 1 82 ? -4.692 -7.899 10.697 1.00 96.19 82 ASP A C 1
ATOM 650 O O . ASP A 1 82 ? -5.440 -8.072 9.731 1.00 96.19 82 ASP A O 1
ATOM 654 N N . CYS A 1 83 ? -4.511 -8.861 11.598 1.00 94.50 83 CYS A N 1
ATOM 655 C CA . CYS A 1 83 ? -5.247 -10.122 11.554 1.00 94.50 83 CYS A CA 1
ATOM 656 C C . CYS A 1 83 ? -6.724 -10.002 11.964 1.00 94.50 83 CYS A C 1
ATOM 658 O O . CYS A 1 83 ? -7.493 -10.932 11.695 1.00 94.50 83 CYS A O 1
ATOM 660 N N . ALA A 1 84 ? -7.105 -8.902 12.617 1.00 94.44 84 ALA A N 1
ATOM 661 C CA . ALA A 1 84 ? -8.387 -8.727 13.282 1.00 94.44 84 ALA A CA 1
ATOM 662 C C . ALA A 1 84 ? -9.323 -7.837 12.460 1.00 94.44 84 ALA A C 1
ATOM 664 O O . ALA A 1 84 ? -10.159 -8.363 11.733 1.00 94.44 84 ALA A O 1
ATOM 665 N N . ARG A 1 85 ? -9.191 -6.511 12.569 1.00 95.88 85 ARG A N 1
ATOM 666 C CA . ARG A 1 85 ? -10.183 -5.546 12.063 1.00 95.88 85 ARG A CA 1
ATOM 667 C C . ARG A 1 85 ? -9.627 -4.194 11.642 1.00 95.88 85 ARG A C 1
ATOM 669 O O . ARG A 1 85 ? -10.416 -3.329 11.263 1.00 95.88 85 ARG A O 1
ATOM 676 N N . HIS A 1 86 ? -8.324 -3.963 11.765 1.00 97.44 86 HIS A N 1
ATOM 677 C CA . HIS A 1 86 ? -7.753 -2.654 11.474 1.00 97.44 86 HIS A CA 1
ATOM 678 C C . HIS A 1 86 ? -7.110 -2.635 10.094 1.00 97.44 86 HIS A C 1
ATOM 680 O O . HIS A 1 86 ? -6.342 -3.528 9.732 1.00 97.44 86 HIS A O 1
ATOM 686 N N . LEU A 1 87 ? -7.386 -1.567 9.353 1.00 97.81 87 LEU A N 1
ATOM 687 C CA . LEU A 1 87 ? -6.664 -1.188 8.147 1.00 97.81 87 LEU A CA 1
ATOM 688 C C . LEU A 1 87 ? -5.846 0.066 8.440 1.00 97.81 87 LEU A C 1
ATOM 690 O O . LEU A 1 87 ? -6.361 1.041 8.987 1.00 97.81 87 LEU A O 1
ATOM 694 N N . TYR A 1 88 ? -4.587 0.052 8.035 1.00 97.38 88 TYR A N 1
ATOM 695 C CA . TYR A 1 88 ? -3.672 1.180 8.082 1.00 97.38 88 TYR A CA 1
ATOM 696 C C . TYR A 1 88 ? -3.408 1.625 6.645 1.00 97.38 88 TYR A C 1
ATOM 698 O O . TYR A 1 88 ? -2.799 0.884 5.875 1.00 97.38 88 TYR A O 1
ATOM 706 N N . LEU A 1 89 ? -3.895 2.808 6.282 1.00 96.94 89 LEU A N 1
ATOM 707 C CA . LEU A 1 89 ? -3.713 3.410 4.961 1.00 96.94 89 LEU A CA 1
ATOM 708 C C . LEU A 1 89 ? -2.591 4.442 5.041 1.00 96.94 89 LEU A C 1
ATOM 710 O O . LEU A 1 89 ? -2.631 5.318 5.906 1.00 96.94 89 LEU A O 1
ATOM 714 N N . TYR A 1 90 ? -1.629 4.353 4.132 1.00 95.75 90 TYR A N 1
ATOM 715 C CA . TYR A 1 90 ? -0.496 5.266 4.012 1.00 95.75 90 TYR A CA 1
ATOM 716 C C . TYR A 1 90 ? -0.543 5.919 2.633 1.00 95.75 90 TYR A C 1
ATOM 718 O O . TYR A 1 90 ? -0.222 5.274 1.631 1.00 95.75 90 TYR A O 1
ATOM 726 N N . CYS A 1 91 ? -0.988 7.172 2.586 1.00 93.81 91 CYS A N 1
ATOM 727 C CA . CYS A 1 91 ? -1.148 7.940 1.356 1.00 93.81 91 CYS A CA 1
ATOM 728 C C . CYS A 1 91 ? 0.171 8.598 0.946 1.00 93.81 91 CYS A C 1
ATOM 730 O O . CYS A 1 91 ? 0.947 9.041 1.798 1.00 93.81 91 CYS A O 1
ATOM 732 N N . GLN A 1 92 ? 0.394 8.694 -0.361 1.00 91.81 92 GLN A N 1
ATOM 733 C CA . GLN A 1 92 ? 1.493 9.462 -0.928 1.00 91.81 92 GLN A CA 1
ATOM 734 C C . GLN A 1 92 ? 1.380 10.946 -0.534 1.00 91.81 92 GLN A C 1
ATOM 736 O O . GLN A 1 92 ? 0.282 11.428 -0.234 1.00 91.81 92 GLN A O 1
ATOM 741 N N . PRO A 1 93 ? 2.499 11.690 -0.502 1.00 88.19 93 PRO A N 1
ATOM 742 C CA . PRO A 1 93 ? 2.470 13.112 -0.203 1.00 88.19 93 PRO A CA 1
ATOM 743 C C . PRO A 1 93 ? 1.680 13.902 -1.252 1.00 88.19 93 PRO A C 1
ATOM 745 O O . PRO A 1 93 ? 2.005 13.877 -2.436 1.00 88.19 93 PRO A O 1
ATOM 748 N N . GLU A 1 94 ? 0.697 14.677 -0.807 1.00 84.25 94 GLU A N 1
ATOM 749 C CA . GLU A 1 94 ? -0.042 15.617 -1.653 1.00 84.25 94 GLU A CA 1
ATOM 750 C C . GLU A 1 94 ? 0.485 17.038 -1.446 1.00 84.25 94 GLU A C 1
ATOM 752 O O . GLU A 1 94 ? 0.881 17.411 -0.336 1.00 84.25 94 GLU A O 1
ATOM 757 N N . SER A 1 95 ? 0.497 17.844 -2.512 1.00 77.81 95 SER A N 1
ATOM 758 C CA . SER A 1 95 ? 0.824 19.269 -2.420 1.00 77.81 95 SER A CA 1
ATOM 759 C C . SER A 1 95 ? -0.218 20.003 -1.586 1.00 77.81 95 SER A C 1
ATOM 761 O O . SER A 1 95 ? -1.421 19.878 -1.825 1.00 77.81 95 SER A O 1
ATOM 763 N N . ILE A 1 96 ? 0.242 20.814 -0.642 1.00 74.25 96 ILE A N 1
ATOM 764 C CA . ILE A 1 96 ? -0.649 21.664 0.140 1.00 74.25 96 ILE A CA 1
ATOM 765 C C . ILE A 1 96 ? -1.109 22.822 -0.749 1.00 74.25 96 ILE A C 1
ATOM 767 O O . ILE A 1 96 ? -0.308 23.435 -1.453 1.00 74.25 96 ILE A O 1
ATOM 771 N N . ASN A 1 97 ? -2.410 23.119 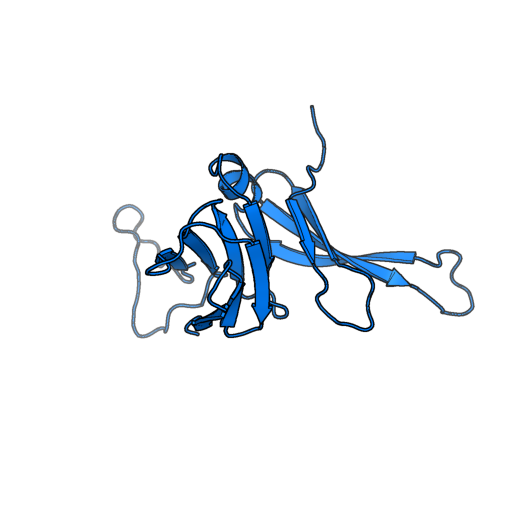-0.729 1.00 66.62 97 ASN A N 1
ATOM 772 C CA . ASN A 1 97 ? -2.960 24.278 -1.425 1.00 66.62 97 ASN A CA 1
ATOM 773 C C . ASN A 1 97 ? -2.251 25.555 -0.932 1.00 66.62 97 ASN A C 1
ATOM 775 O O . ASN A 1 97 ? -2.150 25.769 0.275 1.00 66.62 97 ASN A O 1
ATOM 779 N N . SER A 1 98 ? -1.790 26.408 -1.850 1.00 59.06 98 SER A N 1
ATOM 780 C CA . SER A 1 98 ? -0.983 27.605 -1.560 1.00 59.06 98 SER A CA 1
ATOM 781 C C . SER A 1 98 ? -1.654 28.613 -0.619 1.00 59.06 98 SER A C 1
ATOM 783 O O . SER A 1 98 ? -0.984 29.489 -0.087 1.00 59.06 98 SER A O 1
ATOM 785 N N . ALA A 1 99 ? -2.967 28.501 -0.396 1.00 61.44 99 ALA A N 1
ATOM 786 C CA . ALA A 1 99 ? -3.703 29.309 0.577 1.00 61.44 99 ALA A CA 1
ATOM 787 C C . ALA A 1 99 ? -3.511 28.869 2.048 1.00 61.44 99 ALA A C 1
ATOM 789 O O . ALA A 1 99 ? -3.918 29.591 2.956 1.00 61.44 99 ALA A O 1
ATOM 790 N N . LEU A 1 100 ? -2.920 27.695 2.301 1.00 62.62 100 LEU A N 1
ATOM 791 C CA . LEU A 1 100 ? -2.679 27.142 3.635 1.00 62.62 100 LEU A CA 1
ATOM 792 C C . LEU A 1 100 ? -1.181 26.853 3.799 1.00 62.62 100 LEU A C 1
ATOM 794 O O . LEU A 1 100 ? -0.708 25.763 3.499 1.00 62.62 100 LEU A O 1
ATOM 798 N N . GLU A 1 101 ? -0.410 27.827 4.280 1.00 67.81 101 GLU A N 1
ATOM 799 C CA . GLU A 1 101 ? 1.011 27.608 4.562 1.00 67.81 101 GLU A CA 1
ATOM 800 C C . GLU A 1 101 ? 1.194 26.810 5.857 1.00 67.81 101 GLU A C 1
ATOM 802 O O . GLU A 1 101 ? 0.905 27.282 6.959 1.00 67.81 101 GLU A O 1
ATOM 807 N N . LEU A 1 102 ? 1.732 25.597 5.744 1.00 73.44 102 LEU A N 1
ATOM 808 C CA . LEU A 1 102 ? 2.251 24.871 6.895 1.00 73.44 102 LEU A CA 1
ATOM 809 C C . LEU A 1 102 ? 3.713 25.225 7.083 1.00 73.44 102 LEU A C 1
ATOM 811 O O . LEU A 1 102 ? 4.529 25.041 6.187 1.00 73.44 102 LEU A O 1
ATOM 815 N N . ARG A 1 103 ? 4.053 25.726 8.268 1.00 78.94 103 ARG A N 1
ATOM 816 C CA . ARG A 1 103 ? 5.413 26.143 8.592 1.00 78.94 103 ARG A CA 1
ATOM 817 C C . ARG A 1 103 ? 5.922 25.364 9.790 1.00 78.94 103 ARG A C 1
ATOM 819 O O . ARG A 1 103 ? 5.278 25.310 10.838 1.00 78.94 103 ARG A O 1
ATOM 826 N N . ASN A 1 104 ? 7.102 24.772 9.657 1.00 77.19 104 ASN A N 1
ATOM 827 C CA . ASN A 1 104 ? 7.777 24.156 10.786 1.00 77.19 104 ASN A CA 1
ATOM 828 C C . ASN A 1 104 ? 8.115 25.249 11.812 1.00 77.19 104 ASN A C 1
ATOM 830 O O . ASN A 1 104 ? 8.915 26.140 11.536 1.00 77.19 104 ASN A O 1
ATOM 834 N N . ARG A 1 105 ? 7.524 25.180 13.010 1.00 80.00 105 ARG A N 1
ATOM 835 C CA . ARG A 1 105 ? 7.707 26.201 14.056 1.00 80.00 105 ARG A CA 1
ATOM 836 C C . ARG A 1 105 ? 9.160 26.339 14.528 1.00 80.00 105 ARG A C 1
ATOM 838 O O . ARG A 1 105 ? 9.535 27.411 14.985 1.00 80.00 105 ARG A O 1
ATOM 845 N N . LYS A 1 106 ? 9.966 25.274 14.442 1.00 81.81 106 LYS A N 1
ATOM 846 C CA . LYS A 1 106 ? 11.366 25.271 14.897 1.00 81.81 106 LYS A CA 1
ATOM 847 C C . LYS A 1 106 ? 12.326 25.804 13.836 1.00 81.81 106 LYS A C 1
ATOM 849 O O . LYS A 1 106 ? 13.233 26.548 14.178 1.00 81.81 106 LYS A O 1
ATOM 854 N N . THR A 1 107 ? 12.144 25.418 12.573 1.00 81.88 107 THR A N 1
ATOM 855 C CA . THR A 1 107 ? 13.072 25.783 11.483 1.00 81.88 107 THR A CA 1
ATOM 856 C C . THR A 1 107 ? 12.575 26.941 10.626 1.00 81.88 107 THR A C 1
ATOM 858 O O . THR A 1 107 ? 13.327 27.483 9.824 1.00 81.88 107 THR A O 1
ATOM 861 N N . GLY A 1 108 ? 11.302 27.318 10.755 1.00 79.81 108 GLY A N 1
ATOM 862 C CA . GLY A 1 108 ? 10.678 28.340 9.928 1.00 79.81 108 GLY A CA 1
ATOM 863 C C . GLY A 1 108 ? 10.542 27.946 8.454 1.00 79.81 108 GLY A C 1
ATOM 864 O O . GLY A 1 108 ? 10.234 28.819 7.649 1.00 79.81 108 GLY A O 1
ATOM 865 N N . GLN A 1 109 ? 10.759 26.683 8.083 1.00 79.06 109 GLN A N 1
ATOM 866 C CA . GLN A 1 109 ? 10.603 26.218 6.703 1.00 79.06 109 GLN A CA 1
ATOM 867 C C . GLN A 1 109 ? 9.135 25.954 6.373 1.00 79.06 109 GLN A C 1
ATOM 869 O O . GLN A 1 109 ? 8.403 25.409 7.205 1.00 79.06 109 GLN A O 1
ATOM 874 N N . SER A 1 110 ? 8.715 26.328 5.165 1.00 77.88 110 SER A N 1
ATOM 875 C CA . SER A 1 110 ? 7.421 25.933 4.620 1.00 77.88 110 SER A CA 1
ATOM 876 C C . SER A 1 110 ? 7.443 24.450 4.245 1.00 77.88 110 SER A C 1
ATOM 878 O O . SER A 1 110 ? 8.406 23.933 3.680 1.00 77.88 110 SER A O 1
ATOM 880 N N . VAL A 1 111 ? 6.378 23.749 4.605 1.00 78.00 111 VAL A N 1
ATOM 881 C CA . VAL A 1 111 ? 6.116 22.368 4.220 1.00 78.00 111 VAL A CA 1
ATOM 882 C C . VAL A 1 111 ? 5.293 22.437 2.942 1.00 78.00 111 VAL A C 1
ATOM 884 O O . VAL A 1 111 ? 4.214 23.018 2.947 1.00 78.00 111 VAL A O 1
ATOM 887 N N . ALA A 1 112 ? 5.817 21.887 1.847 1.00 77.12 112 ALA A N 1
ATOM 888 C CA . ALA A 1 112 ? 5.140 21.896 0.548 1.00 77.12 112 ALA A CA 1
ATOM 889 C C . ALA A 1 112 ? 4.201 20.692 0.355 1.00 77.12 112 ALA A C 1
ATOM 891 O O . ALA A 1 112 ? 3.214 20.787 -0.373 1.00 77.12 112 ALA A O 1
ATOM 892 N N . HIS A 1 113 ? 4.488 19.573 1.029 1.00 78.44 113 HIS A N 1
ATOM 893 C CA . HIS A 1 113 ? 3.757 18.318 0.871 1.00 78.44 113 HIS A CA 1
ATOM 894 C C . HIS A 1 113 ? 3.450 17.660 2.215 1.00 78.44 113 HIS A C 1
ATOM 896 O O . HIS A 1 113 ? 4.270 17.705 3.134 1.00 78.44 113 HIS A O 1
ATOM 902 N N . ILE A 1 114 ? 2.294 17.001 2.312 1.00 82.25 114 ILE A N 1
ATOM 903 C CA . ILE A 1 114 ? 1.914 16.187 3.475 1.00 82.25 114 ILE A CA 1
ATOM 904 C C . ILE A 1 114 ? 1.492 14.809 3.000 1.00 82.25 114 ILE A C 1
ATOM 906 O O . ILE A 1 114 ? 0.593 14.685 2.172 1.00 82.25 114 ILE A O 1
ATOM 910 N N . ALA A 1 115 ? 2.085 13.777 3.591 1.00 83.44 115 ALA A N 1
ATOM 911 C CA . ALA A 1 115 ? 1.543 12.427 3.540 1.00 83.44 115 ALA A CA 1
ATOM 912 C C . ALA A 1 115 ? 0.521 12.239 4.668 1.00 83.44 115 ALA A C 1
ATOM 914 O O . ALA A 1 115 ? 0.768 12.624 5.816 1.00 83.44 115 ALA A O 1
ATOM 915 N N . LYS A 1 116 ? -0.628 11.643 4.349 1.00 90.19 116 LYS A N 1
ATOM 916 C CA . LYS A 1 116 ? -1.687 11.339 5.321 1.00 90.19 116 LYS A CA 1
ATOM 917 C C . LYS A 1 116 ? -1.647 9.855 5.681 1.00 90.19 116 LYS A C 1
ATOM 919 O O . LYS A 1 116 ? -1.399 9.005 4.828 1.00 90.19 116 LYS A O 1
ATOM 924 N N . GLN A 1 117 ? -1.928 9.546 6.943 1.00 93.06 117 GLN A N 1
ATOM 925 C CA . GLN A 1 117 ? -2.131 8.179 7.410 1.00 93.06 117 GLN A CA 1
ATOM 926 C C . GLN A 1 117 ? -3.526 8.062 8.018 1.00 93.06 117 GLN A C 1
AT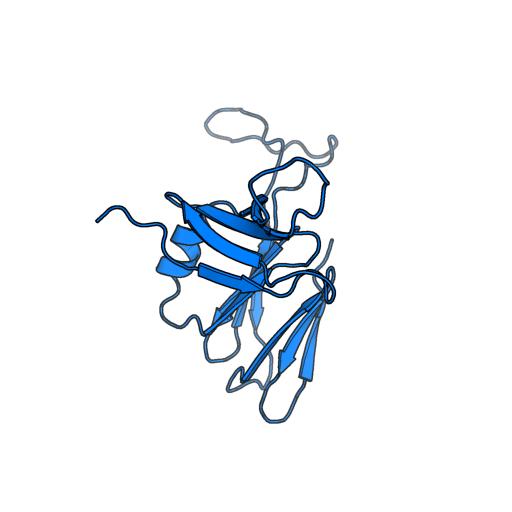OM 928 O O . GLN A 1 117 ? -3.925 8.906 8.821 1.00 93.06 117 GLN A O 1
ATOM 933 N N . TYR A 1 118 ? -4.233 6.985 7.687 1.00 94.69 118 TYR A N 1
ATOM 934 C CA . TYR A 1 118 ? -5.524 6.665 8.285 1.00 94.69 118 TYR A CA 1
ATOM 935 C C . TYR A 1 118 ? -5.486 5.308 8.975 1.00 94.69 118 TYR A C 1
ATOM 937 O O . TYR A 1 118 ? -4.790 4.388 8.544 1.00 94.69 118 TYR A O 1
ATOM 945 N N . VAL A 1 119 ? -6.266 5.192 10.045 1.00 96.06 119 VAL A N 1
ATOM 946 C CA . VAL A 1 119 ? -6.561 3.920 10.701 1.00 96.06 119 VAL A CA 1
ATOM 947 C C . VAL A 1 119 ? -8.064 3.724 10.639 1.00 96.06 119 VAL A C 1
ATOM 949 O O . VAL A 1 119 ? -8.816 4.574 11.110 1.00 96.06 119 VAL A O 1
ATOM 952 N N . VAL A 1 120 ? -8.492 2.625 10.030 1.00 96.88 120 VAL A N 1
ATOM 953 C CA . VAL A 1 120 ? -9.903 2.267 9.900 1.00 96.88 120 VAL A CA 1
ATOM 954 C C . VAL A 1 120 ? -10.151 1.015 10.718 1.00 96.88 120 VAL A C 1
ATOM 956 O O . VAL A 1 120 ? -9.500 -0.002 10.497 1.00 96.88 120 VAL A O 1
ATOM 959 N N . SER A 1 121 ? -11.095 1.098 11.649 1.00 97.06 121 SER A N 1
ATOM 960 C CA . SER A 1 121 ? -11.572 -0.039 12.434 1.00 97.06 121 SER A CA 1
ATOM 961 C C . SER A 1 121 ? -12.860 -0.557 11.810 1.00 97.06 121 SER A C 1
ATOM 963 O O . SER A 1 121 ? -13.846 0.172 11.749 1.00 97.06 121 SER A O 1
ATOM 965 N N . LEU A 1 122 ? -12.857 -1.801 11.340 1.00 96.50 122 LEU A N 1
ATOM 966 C CA . LEU A 1 122 ? -14.054 -2.439 10.801 1.00 96.50 122 LEU A CA 1
ATOM 967 C C . LEU A 1 122 ? -14.967 -2.878 11.949 1.00 96.50 122 LEU A C 1
ATOM 969 O O . LEU A 1 122 ? -14.588 -3.705 12.784 1.00 96.50 122 LEU A O 1
ATOM 973 N N . GLU A 1 123 ? -16.172 -2.319 11.995 1.00 92.75 123 GLU A N 1
ATOM 974 C CA . GLU A 1 123 ? -17.180 -2.706 12.979 1.00 92.75 123 GLU A CA 1
ATOM 975 C C . GLU A 1 123 ? -17.662 -4.136 12.717 1.00 92.75 123 GLU A C 1
ATOM 977 O O . GLU A 1 123 ? -17.851 -4.553 11.570 1.00 92.75 123 GLU A O 1
ATOM 982 N N . HIS A 1 124 ? -17.841 -4.903 13.794 1.00 90.06 124 HIS A N 1
ATOM 983 C CA . HIS A 1 124 ? -18.288 -6.301 13.739 1.00 90.06 124 HIS A CA 1
ATOM 984 C C . HIS A 1 124 ? -17.406 -7.222 12.873 1.00 90.06 124 HIS A C 1
ATOM 986 O O . HIS A 1 124 ? -17.874 -8.231 12.352 1.00 90.06 124 HIS A O 1
ATOM 992 N N . CYS A 1 125 ? -16.126 -6.879 12.709 1.00 92.81 125 CYS A N 1
ATOM 993 C CA . CYS A 1 125 ? -15.144 -7.733 12.057 1.00 92.81 125 CYS A CA 1
ATOM 994 C C . CYS A 1 125 ? -14.269 -8.402 13.121 1.00 92.81 125 CYS A C 1
ATOM 996 O O . CYS A 1 125 ? -13.516 -7.727 13.821 1.00 92.81 125 CYS A O 1
ATOM 998 N N . ASP A 1 126 ? -14.359 -9.724 13.232 1.00 89.81 126 ASP A N 1
ATOM 999 C CA . ASP A 1 126 ? -13.494 -10.487 14.140 1.00 89.81 126 ASP A CA 1
ATOM 1000 C C . ASP A 1 126 ? -12.179 -10.895 13.467 1.00 89.81 126 ASP A C 1
ATOM 1002 O O . ASP A 1 126 ? -11.141 -11.025 14.119 1.00 89.81 126 ASP A O 1
ATOM 1006 N N . ARG A 1 127 ? -12.226 -11.135 12.151 1.00 95.44 127 ARG A N 1
ATOM 1007 C CA . ARG A 1 127 ? -11.085 -11.615 11.373 1.00 95.44 127 ARG A CA 1
ATOM 1008 C C . ARG A 1 127 ? -11.180 -11.198 9.913 1.00 95.44 127 ARG A C 1
ATOM 1010 O O . ARG A 1 127 ? -12.136 -11.548 9.218 1.00 95.44 127 ARG A O 1
ATOM 1017 N N . ILE A 1 128 ? -10.114 -10.579 9.418 1.00 97.56 128 ILE A N 1
ATOM 1018 C CA . ILE A 1 128 ? -9.941 -10.290 7.992 1.00 97.56 128 ILE A CA 1
ATOM 1019 C C . ILE A 1 128 ? -9.498 -11.568 7.272 1.00 97.56 128 ILE A C 1
ATOM 1021 O O . ILE A 1 128 ? -8.486 -12.171 7.630 1.00 97.56 128 ILE A O 1
ATOM 1025 N N . LEU A 1 129 ? -10.242 -12.006 6.259 1.00 97.62 129 LEU A N 1
ATOM 1026 C CA . LEU A 1 129 ? -9.973 -13.201 5.447 1.00 97.62 129 LEU A CA 1
ATOM 1027 C C . LEU A 1 129 ? -9.358 -12.878 4.085 1.00 97.62 129 LEU A C 1
ATOM 1029 O O . LEU A 1 129 ?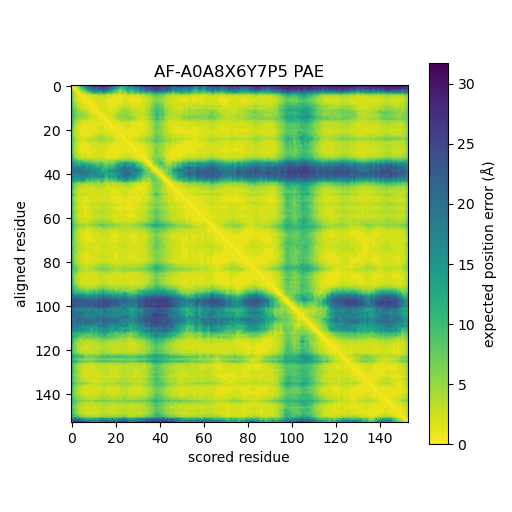 -8.643 -13.715 3.542 1.00 97.62 129 LEU A O 1
ATOM 1033 N N . GLY A 1 130 ? -9.591 -11.677 3.563 1.00 97.31 130 GLY A N 1
ATOM 1034 C CA . GLY A 1 130 ? -9.018 -11.223 2.303 1.00 97.31 130 GLY A CA 1
ATOM 1035 C C . GLY A 1 130 ? -9.104 -9.711 2.161 1.00 97.31 130 GLY A C 1
ATOM 1036 O O . GLY A 1 130 ? -9.899 -9.056 2.838 1.00 97.31 130 GLY A O 1
ATOM 1037 N N . LEU A 1 131 ? -8.273 -9.167 1.279 1.00 97.38 131 LEU A N 1
ATOM 1038 C CA . LEU A 1 131 ? -8.186 -7.739 1.014 1.00 97.38 131 LEU A CA 1
ATOM 1039 C C . LEU A 1 131 ? -7.945 -7.516 -0.481 1.00 97.38 131 LEU A C 1
ATOM 1041 O O . LEU A 1 131 ? -7.108 -8.190 -1.080 1.00 97.38 131 LEU A O 1
ATOM 1045 N N . ARG A 1 132 ? -8.668 -6.566 -1.079 1.00 96.69 132 ARG A N 1
ATOM 1046 C CA . ARG A 1 132 ? -8.443 -6.117 -2.457 1.00 96.69 132 ARG A CA 1
ATOM 1047 C C . ARG A 1 132 ? -8.566 -4.605 -2.542 1.00 96.69 132 ARG A C 1
ATOM 1049 O O . ARG A 1 132 ? -9.490 -4.028 -1.975 1.00 96.69 132 ARG A O 1
ATOM 1056 N N . VAL A 1 133 ? -7.655 -3.967 -3.263 1.00 97.00 133 VAL A N 1
ATOM 1057 C CA . VAL A 1 133 ? -7.604 -2.508 -3.373 1.00 97.00 133 VAL A CA 1
ATOM 1058 C C . VAL A 1 133 ? -8.009 -2.067 -4.773 1.00 97.00 133 VAL A C 1
ATOM 1060 O O . VAL A 1 133 ? -7.640 -2.675 -5.774 1.00 97.00 133 VAL A O 1
ATOM 1063 N N . SER A 1 134 ? -8.787 -0.995 -4.820 1.00 94.69 134 SER A N 1
ATOM 1064 C CA . SER A 1 134 ? -9.100 -0.210 -6.012 1.00 94.69 134 SER A CA 1
ATOM 1065 C C . SER A 1 134 ? -8.648 1.240 -5.782 1.00 94.69 134 SER A C 1
ATOM 1067 O O . SER A 1 134 ? -8.374 1.596 -4.632 1.00 94.69 134 SER A O 1
ATOM 1069 N N . PRO A 1 135 ? -8.610 2.100 -6.816 1.00 93.69 135 PRO A N 1
ATOM 1070 C CA . PRO A 1 135 ? -8.139 3.482 -6.673 1.00 93.69 135 PRO A CA 1
ATOM 1071 C C . PRO A 1 135 ? -8.822 4.288 -5.554 1.00 93.69 135 PRO A C 1
ATOM 1073 O O . PRO A 1 135 ? -8.203 5.145 -4.939 1.00 93.69 135 PRO A O 1
ATOM 1076 N N . GLN A 1 136 ? -10.093 4.004 -5.245 1.00 93.31 136 GLN A N 1
ATOM 1077 C CA . GLN A 1 136 ? -10.877 4.788 -4.275 1.00 93.31 136 GLN A CA 1
ATOM 1078 C C . GLN A 1 136 ? -11.503 3.952 -3.154 1.00 93.31 136 GLN A C 1
ATOM 1080 O O . GLN A 1 136 ? -12.242 4.484 -2.323 1.00 93.31 136 GLN A O 1
ATOM 1085 N N . CYS A 1 137 ? -11.264 2.641 -3.120 1.00 96.38 137 CYS A N 1
ATOM 1086 C CA . CYS A 1 137 ? -11.895 1.758 -2.146 1.00 96.38 137 CYS A CA 1
ATOM 1087 C C . CYS A 1 137 ? -11.011 0.558 -1.810 1.00 96.38 137 CYS A C 1
ATOM 1089 O O . CYS A 1 137 ? -10.459 -0.083 -2.707 1.00 96.38 137 CYS A O 1
ATOM 1091 N N . VAL A 1 138 ? -10.937 0.219 -0.524 1.00 97.81 138 VAL A N 1
ATOM 1092 C CA . VAL A 1 138 ? -10.384 -1.049 -0.042 1.00 97.81 138 VAL A CA 1
ATOM 1093 C C . VAL A 1 138 ? -11.536 -1.985 0.295 1.00 97.81 138 VAL A C 1
ATOM 1095 O O . VAL A 1 138 ? -12.360 -1.683 1.157 1.00 97.81 138 VAL A O 1
ATOM 1098 N N . PHE A 1 139 ? -11.587 -3.123 -0.385 1.00 97.94 139 PHE A N 1
ATOM 1099 C CA . PHE A 1 139 ? -12.527 -4.196 -0.106 1.00 97.94 139 PHE A CA 1
ATOM 1100 C C . PHE A 1 139 ? -11.908 -5.178 0.876 1.00 97.94 139 PHE A C 1
ATOM 1102 O O . PHE A 1 139 ? -10.781 -5.637 0.673 1.00 97.94 139 PHE A O 1
ATOM 1109 N N . VAL A 1 140 ? -12.647 -5.513 1.929 1.00 98.25 140 VAL A N 1
ATOM 1110 C CA . VAL A 1 140 ? -12.183 -6.427 2.972 1.00 98.25 140 VAL A CA 1
ATOM 1111 C C . VAL A 1 140 ? -13.211 -7.515 3.183 1.00 98.25 140 VAL A C 1
ATOM 1113 O O . VAL A 1 140 ? -14.367 -7.241 3.492 1.00 98.25 140 VAL A O 1
ATOM 1116 N N . LEU A 1 141 ? -12.780 -8.757 3.015 1.00 98.00 141 LEU A N 1
ATOM 1117 C CA . LEU A 1 141 ? -13.618 -9.926 3.216 1.00 98.00 141 LEU A CA 1
ATOM 1118 C C . LEU A 1 141 ? -13.473 -10.404 4.661 1.00 98.00 141 LEU A C 1
ATOM 1120 O O . LEU A 1 141 ? -12.358 -10.700 5.094 1.00 98.00 141 LEU A O 1
ATOM 1124 N N . SER A 1 142 ? -14.579 -10.512 5.390 1.00 96.50 142 SER A N 1
ATOM 1125 C CA . SER A 1 142 ? -14.677 -11.298 6.622 1.00 96.50 142 SER A CA 1
ATOM 1126 C C . SER A 1 142 ? -15.461 -12.585 6.359 1.00 96.50 142 SER A C 1
ATOM 1128 O O . SER A 1 142 ? -15.771 -12.916 5.215 1.00 96.50 142 SER A O 1
ATOM 1130 N N . LYS A 1 143 ? -15.752 -13.348 7.416 1.00 95.62 143 LYS A N 1
ATOM 1131 C CA . LYS A 1 143 ? -16.547 -14.575 7.311 1.00 95.62 143 LYS A CA 1
ATOM 1132 C C . LYS A 1 143 ? -17.963 -14.305 6.784 1.00 95.62 143 LYS A C 1
ATOM 1134 O O . LYS A 1 143 ? -18.446 -15.070 5.959 1.00 95.62 143 LYS A O 1
ATOM 1139 N N . ASP A 1 144 ? -18.582 -13.223 7.251 1.00 94.81 144 ASP A N 1
ATOM 1140 C CA . ASP A 1 144 ? -20.014 -12.969 7.063 1.00 94.81 144 ASP A CA 1
ATOM 1141 C C . ASP A 1 144 ? -20.298 -11.651 6.313 1.00 94.81 144 ASP A C 1
ATOM 1143 O O . ASP A 1 144 ? -21.427 -11.413 5.889 1.00 94.81 144 ASP A O 1
ATOM 1147 N N . THR A 1 145 ? -19.278 -10.805 6.102 1.00 97.06 145 THR A N 1
ATOM 1148 C CA . THR A 1 145 ? -19.437 -9.458 5.532 1.00 97.06 145 THR A CA 1
ATOM 1149 C C . THR A 1 145 ? -18.319 -9.122 4.542 1.00 97.06 145 THR A C 1
ATOM 1151 O O . THR A 1 145 ? -17.139 -9.364 4.801 1.00 97.06 145 THR A O 1
ATOM 1154 N N . LEU A 1 146 ? -18.677 -8.487 3.422 1.00 97.12 146 LEU A N 1
ATOM 1155 C CA . LEU A 1 146 ? -17.737 -7.796 2.536 1.00 97.12 146 LEU A CA 1
ATOM 1156 C C . LEU A 1 146 ? -17.809 -6.288 2.811 1.00 97.12 146 LEU A C 1
ATOM 1158 O O . LEU A 1 146 ? -18.804 -5.640 2.492 1.00 97.12 146 LEU A O 1
ATOM 1162 N N . TYR A 1 147 ? -16.757 -5.727 3.399 1.00 97.88 147 TYR A N 1
ATOM 1163 C CA . TYR A 1 147 ? -16.657 -4.298 3.693 1.00 97.88 147 TYR A CA 1
ATOM 1164 C C . TYR A 1 147 ? -16.090 -3.540 2.493 1.00 97.88 147 TYR A C 1
ATOM 1166 O O . TYR A 1 147 ? -15.158 -4.015 1.846 1.00 97.88 147 TYR A O 1
ATOM 1174 N N . GLY A 1 148 ? -16.606 -2.336 2.240 1.00 97.31 148 GLY A N 1
ATOM 1175 C CA . GLY A 1 148 ? -16.031 -1.371 1.303 1.00 97.31 148 GLY A CA 1
ATOM 1176 C C . GLY A 1 148 ? -15.612 -0.103 2.040 1.00 97.31 148 GLY A C 1
ATOM 1177 O O . GLY A 1 148 ? -16.458 0.672 2.481 1.00 97.31 148 GLY A O 1
ATOM 1178 N N . VAL A 1 149 ? -14.307 0.113 2.185 1.00 97.00 149 VAL A N 1
ATOM 1179 C CA . VAL A 1 149 ? -13.745 1.299 2.838 1.00 97.00 149 VAL A CA 1
ATOM 1180 C C . VAL A 1 149 ? -13.354 2.312 1.774 1.00 97.00 149 VAL A C 1
ATOM 1182 O O . VAL A 1 149 ? -12.336 2.152 1.101 1.00 97.00 149 VAL A O 1
ATOM 1185 N N . LYS A 1 150 ? -14.155 3.370 1.629 1.00 95.62 150 LYS A N 1
ATOM 1186 C CA . LYS A 1 150 ? -13.862 4.465 0.699 1.00 95.62 150 LYS A CA 1
ATOM 1187 C C . LYS A 1 150 ? -12.651 5.267 1.179 1.00 95.62 150 LYS A C 1
ATOM 1189 O O . LYS A 1 150 ? -12.648 5.784 2.296 1.00 95.62 150 LYS A O 1
ATOM 1194 N N . VAL A 1 151 ? -11.658 5.416 0.312 1.00 90.75 151 VAL A N 1
ATOM 1195 C CA . VAL A 1 151 ? -10.484 6.263 0.540 1.00 90.75 151 VAL A CA 1
ATOM 1196 C C . VAL A 1 151 ? -10.796 7.644 -0.026 1.00 90.75 151 VAL A C 1
ATOM 1198 O O . VAL A 1 151 ? -11.240 7.771 -1.166 1.00 90.75 151 VAL A O 1
ATOM 1201 N N . LYS A 1 152 ? -10.655 8.682 0.801 1.00 74.81 152 LYS A N 1
ATOM 1202 C CA . LYS A 1 152 ? -10.858 10.063 0.357 1.00 74.81 152 LYS A CA 1
ATOM 1203 C C . LYS A 1 152 ? -9.611 10.522 -0.395 1.00 74.81 152 LYS A C 1
ATOM 1205 O O . LYS A 1 152 ? -8.530 10.484 0.185 1.00 74.81 152 LYS A O 1
ATOM 1210 N N . SER A 1 153 ? -9.808 10.951 -1.639 1.00 58.00 153 SER A N 1
ATOM 1211 C CA . SER A 1 153 ? -8.930 11.890 -2.343 1.00 58.00 153 SER A CA 1
ATOM 1212 C C . SER A 1 153 ? -9.096 13.281 -1.740 1.00 58.00 153 SER A C 1
ATOM 1214 O O . SER A 1 153 ? -10.279 13.698 -1.651 1.00 58.00 153 SER A O 1
#

Foldseek 3Di:
DDDFAWDDWADLDVPFDIWTWTDDPQKTWIWGKDADDDPPDPDRIDTDTDDIGGRVNVVSVPQPQWDDWDAASNRQWIWTDGFAFKIKIKGDWDADDPVDWDADPPPRDTDGTDIDIDIDGHPPTGGFPDWDHYNFWIWTDGPPDIDTDGHDD

pLDDT: mean 89.66, std 11.07, range [41.38, 98.25]

Solvent-accessible surface area (backbone atoms only — not comparable to full-atom values): 8884 Å² total; per-residue (Å²): 141,88,75,65,47,81,70,40,65,42,76,67,47,95,91,52,57,60,25,42,27,28,28,53,90,44,21,26,39,31,31,37,53,42,78,46,87,61,93,88,62,94,59,56,64,48,77,39,82,75,49,75,41,80,47,40,36,49,53,56,69,72,41,81,56,56,66,51,52,50,52,24,65,78,62,53,30,37,39,40,25,36,53,33,36,42,38,40,38,43,37,51,65,42,75,54,60,87,90,56,85,45,60,43,87,89,78,68,45,75,54,61,59,51,60,53,76,48,78,45,76,48,81,99,42,78,38,55,78,45,76,50,60,41,82,49,33,42,36,36,31,39,95,87,49,79,46,75,47,74,53,85,130

Mean predicted aligned error: 6.55 Å

Sequence (153 aa):
MGGHQWLFTDQICPESLPAICLRHDVDGILWQPKNIFSEGEMEHFKMEHTATFSALGYVLASKQDKKFTSCSPDFQFSVVSDCARHLYLYCQPESINSALELRNRKTGQSVAHIAKQYVVSLEHCDRILGLRVSPQCVFVLSKDTLYGVKVKS

InterPro domains:
  IPR037895 NudC domain-containing protein 1 [PT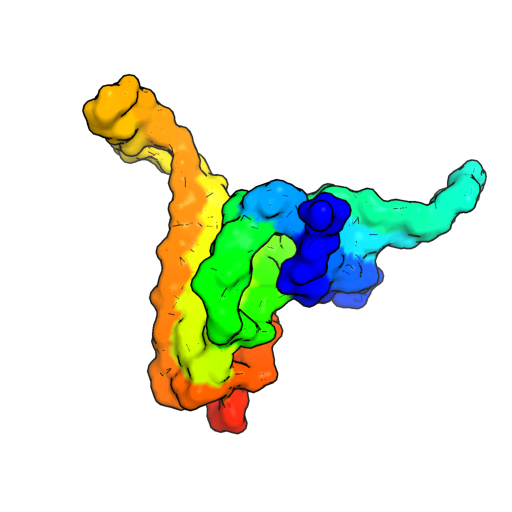HR21664] (2-152)